Protein AF-A0A703RXR0-F1 (afdb_monomer_lite)

pLDDT: mean 75.41, std 11.15, range [44.12, 93.62]

Radius of gyration: 17.45 Å; chains: 1; bounding box: 50×29×37 Å

Sequence (82 aa):
MEKTLRWKYKAKDTNMYMDMLVLDECRYLYDWMPSLDMFYSGMMDIERQFSFRFILDAVAKHRMVYNNEFFYGTASVSKFET

Structure (mmCIF, N/CA/C/O backbone):
data_AF-A0A703RXR0-F1
#
_entry.id   AF-A0A703RXR0-F1
#
loop_
_atom_site.group_PDB
_atom_site.id
_atom_site.type_symbol
_atom_site.label_atom_id
_atom_site.label_alt_id
_atom_site.label_comp_id
_atom_site.label_asym_id
_atom_site.label_entity_id
_atom_site.label_seq_id
_atom_site.pdbx_PDB_ins_code
_atom_site.Cartn_x
_atom_site.Cartn_y
_atom_site.Cartn_z
_atom_site.occupancy
_atom_site.B_iso_or_equiv
_atom_site.auth_seq_id
_atom_site.auth_comp_id
_atom_site.auth_asym_id
_atom_site.auth_atom_id
_atom_site.pdbx_PDB_model_num
ATOM 1 N N . MET A 1 1 ? 0.402 11.714 12.483 1.00 44.12 1 MET A N 1
ATOM 2 C CA . MET A 1 1 ? 0.035 10.405 13.064 1.00 44.12 1 MET A CA 1
ATOM 3 C C . MET A 1 1 ? -1.360 10.069 12.578 1.00 44.12 1 MET A C 1
ATOM 5 O O . MET A 1 1 ? -2.295 10.758 12.973 1.00 44.12 1 MET A O 1
ATOM 9 N N . GLU A 1 2 ? -1.485 9.087 11.686 1.00 53.66 2 GLU A N 1
ATOM 10 C CA . GLU A 1 2 ? -2.782 8.506 11.320 1.00 53.66 2 GLU A CA 1
ATOM 11 C C . GLU A 1 2 ? -3.505 8.041 12.586 1.00 53.66 2 GLU A C 1
ATOM 13 O O . GLU A 1 2 ? -2.940 7.320 13.410 1.00 53.66 2 GLU A O 1
ATOM 18 N N . LYS A 1 3 ? -4.739 8.510 12.780 1.00 61.59 3 LYS A N 1
ATOM 19 C CA . LYS A 1 3 ? -5.569 8.117 13.919 1.00 61.59 3 LYS A CA 1
ATOM 20 C C . LYS A 1 3 ? -6.462 6.964 13.488 1.00 61.59 3 LYS A C 1
ATOM 22 O O . LYS A 1 3 ? -7.443 7.180 12.787 1.00 61.59 3 LYS A O 1
ATOM 27 N N . THR A 1 4 ? -6.153 5.758 13.951 1.00 62.44 4 THR A N 1
ATOM 28 C CA . THR A 1 4 ? -7.098 4.637 13.911 1.00 62.44 4 THR A CA 1
ATOM 29 C C . THR A 1 4 ? -8.316 4.989 14.763 1.00 62.44 4 THR A C 1
ATOM 31 O O . THR A 1 4 ? -8.179 5.250 15.961 1.00 62.44 4 THR A O 1
ATOM 34 N N . LEU A 1 5 ? -9.505 5.026 14.158 1.00 78.00 5 LEU A N 1
ATOM 35 C CA . LEU A 1 5 ? -10.751 5.338 14.856 1.00 78.00 5 LEU A CA 1
ATOM 36 C C . LEU A 1 5 ? -11.513 4.043 15.136 1.00 78.00 5 LEU A C 1
ATOM 38 O O . LEU A 1 5 ? -11.850 3.306 14.217 1.00 78.00 5 LEU A O 1
ATOM 42 N N . ARG A 1 6 ? -11.821 3.774 16.406 1.00 82.69 6 ARG A N 1
ATOM 43 C CA . ARG A 1 6 ? -12.679 2.651 16.805 1.00 82.69 6 ARG A CA 1
ATOM 44 C C . ARG A 1 6 ? -14.102 3.143 17.014 1.00 82.69 6 ARG A C 1
ATOM 46 O O . ARG A 1 6 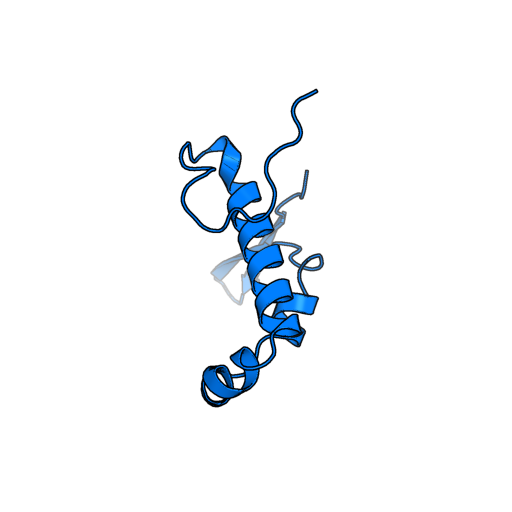? -14.353 3.963 17.896 1.00 82.69 6 ARG A O 1
ATOM 53 N N . TRP A 1 7 ? -15.037 2.632 16.226 1.00 86.06 7 TRP A N 1
ATOM 54 C CA . TRP A 1 7 ? -16.460 2.941 16.324 1.00 86.06 7 TRP A CA 1
ATOM 55 C C . TRP A 1 7 ? -17.229 1.766 16.925 1.00 86.06 7 TRP A C 1
ATOM 57 O O . TRP A 1 7 ? -16.893 0.597 16.731 1.00 86.06 7 TRP A O 1
ATOM 67 N N . LYS A 1 8 ? -18.280 2.083 17.680 1.00 91.00 8 LYS A N 1
ATOM 68 C CA . LYS A 1 8 ? -19.194 1.105 18.273 1.00 91.00 8 LYS A CA 1
ATOM 69 C C . LYS A 1 8 ? -20.590 1.364 17.734 1.00 91.00 8 LYS A C 1
ATOM 71 O O . LYS A 1 8 ? -21.063 2.496 17.793 1.00 91.00 8 LYS A O 1
ATOM 76 N N . TYR A 1 9 ? -21.263 0.318 17.271 1.00 89.69 9 TYR A N 1
ATOM 77 C CA . TYR A 1 9 ? -22.672 0.392 16.897 1.00 89.69 9 TYR A CA 1
ATOM 78 C C . TYR A 1 9 ? -23.445 -0.800 17.467 1.00 89.69 9 TYR A C 1
ATOM 80 O O . TYR A 1 9 ? -22.861 -1.817 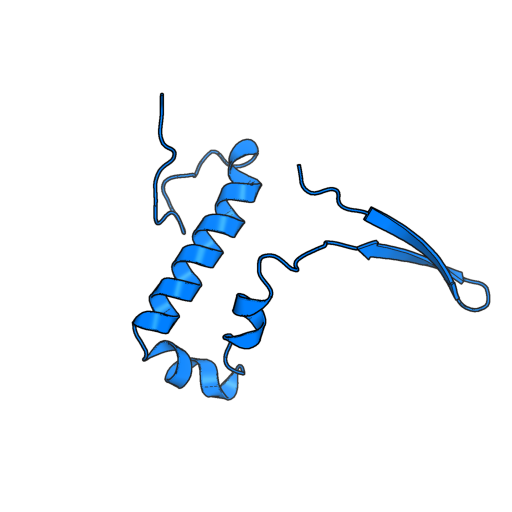17.843 1.00 89.69 9 TYR A O 1
ATOM 88 N N . LYS A 1 10 ? -24.769 -0.665 17.581 1.00 93.62 10 LYS A N 1
ATOM 89 C CA . LYS A 1 10 ? -25.647 -1.730 18.077 1.00 93.62 10 LYS A CA 1
ATOM 90 C C . LYS A 1 10 ? -26.404 -2.348 16.903 1.00 93.62 10 LYS A C 1
ATOM 92 O O . LYS A 1 10 ? -27.181 -1.661 16.248 1.00 93.62 10 LYS A O 1
ATOM 97 N N . ALA A 1 11 ? -26.180 -3.635 16.649 1.00 89.12 11 ALA A N 1
ATOM 98 C CA . ALA A 1 11 ? -26.911 -4.408 15.651 1.00 89.12 11 ALA A CA 1
ATOM 99 C C . ALA A 1 11 ? -27.943 -5.290 16.360 1.00 89.12 11 ALA A C 1
ATOM 101 O O . ALA A 1 11 ? -27.565 -6.242 17.042 1.00 89.12 11 ALA A O 1
ATOM 102 N N . LYS A 1 12 ? -29.238 -4.983 16.204 1.00 92.56 12 LYS A N 1
ATOM 103 C CA . LYS A 1 12 ? -30.334 -5.619 16.960 1.00 92.56 12 LYS A CA 1
ATOM 104 C C . LYS A 1 12 ? -30.066 -5.522 18.473 1.00 92.56 12 LYS A C 1
ATOM 106 O O . LYS A 1 12 ? -30.214 -4.440 19.037 1.00 92.56 12 LYS A O 1
ATOM 111 N N . ASP A 1 13 ? -29.566 -6.591 19.090 1.00 93.00 13 ASP A N 1
ATOM 112 C CA . ASP A 1 13 ? -29.227 -6.661 20.517 1.00 93.00 13 ASP A CA 1
ATOM 113 C C . ASP A 1 13 ? -27.725 -6.792 20.804 1.00 93.00 13 ASP A C 1
ATOM 115 O O . ASP A 1 13 ? -27.302 -6.685 21.955 1.00 93.00 13 ASP A O 1
ATOM 119 N N . THR A 1 14 ? -26.893 -6.960 19.775 1.00 90.56 14 THR A N 1
ATOM 120 C CA . THR A 1 14 ? -25.453 -7.191 19.926 1.00 90.56 14 THR A CA 1
ATOM 121 C C . THR A 1 14 ? -24.663 -5.901 19.716 1.00 90.56 14 THR A C 1
ATOM 123 O O . THR A 1 14 ? -24.864 -5.166 18.747 1.00 90.56 14 THR A O 1
ATOM 126 N N . ASN A 1 15 ? -23.735 -5.620 20.634 1.00 91.69 15 ASN A N 1
ATOM 127 C CA . ASN A 1 15 ? -22.763 -4.543 20.467 1.00 91.69 15 ASN A CA 1
ATOM 128 C C . ASN A 1 15 ? -21.667 -4.992 19.498 1.00 91.69 15 ASN A C 1
ATOM 130 O O . ASN A 1 15 ? -20.935 -5.935 19.788 1.00 91.69 15 ASN A O 1
ATOM 134 N N . MET A 1 16 ? -21.547 -4.289 18.379 1.00 91.75 16 MET A N 1
ATOM 135 C CA . MET A 1 16 ? -20.543 -4.527 17.351 1.00 91.75 16 MET A CA 1
ATOM 136 C C . MET A 1 16 ? -19.482 -3.427 17.418 1.00 91.75 16 MET A C 1
ATOM 138 O O . MET A 1 16 ? -19.784 -2.262 17.696 1.00 91.75 16 MET A O 1
ATOM 142 N N . TYR A 1 17 ? -18.236 -3.800 17.152 1.00 89.12 17 TYR A N 1
ATOM 143 C CA . TYR A 1 17 ? -17.093 -2.892 17.134 1.00 89.12 17 TYR A CA 1
ATOM 144 C C . TYR A 1 17 ? -16.488 -2.901 15.731 1.00 89.12 17 TYR A C 1
ATOM 146 O O . TYR A 1 17 ? -16.307 -3.968 15.149 1.00 89.12 17 TYR A O 1
ATOM 154 N N . MET A 1 18 ? -16.210 -1.720 15.187 1.00 79.44 18 MET A N 1
ATOM 155 C CA . MET A 1 18 ? -15.565 -1.537 13.890 1.00 79.44 18 MET A CA 1
ATOM 156 C C . MET A 1 18 ? -14.332 -0.666 14.087 1.00 79.44 18 MET A C 1
ATOM 158 O O . MET A 1 18 ? -14.434 0.454 14.584 1.00 79.44 18 MET A O 1
ATOM 162 N N . ASP A 1 19 ? -13.179 -1.174 13.673 1.00 77.00 19 ASP A N 1
ATOM 163 C CA . ASP A 1 19 ? -11.960 -0.382 13.583 1.00 77.00 19 ASP A CA 1
ATOM 164 C C . ASP A 1 19 ? -11.875 0.212 12.176 1.00 77.00 19 ASP A C 1
ATOM 166 O O . ASP A 1 19 ? -11.682 -0.505 11.194 1.00 77.00 19 ASP A O 1
ATOM 170 N N . MET A 1 20 ? -12.073 1.526 12.076 1.00 63.84 20 MET A N 1
ATOM 171 C CA . MET A 1 20 ? -11.928 2.276 10.838 1.00 63.84 20 MET A CA 1
ATOM 172 C C . MET A 1 20 ? -10.473 2.716 10.705 1.00 63.84 20 MET A C 1
ATOM 174 O O . MET A 1 20 ? -9.991 3.633 11.378 1.00 63.84 20 MET A O 1
ATOM 178 N N . LEU A 1 21 ? -9.771 2.016 9.823 1.00 65.12 21 LEU A N 1
ATOM 179 C CA . LEU A 1 21 ? -8.475 2.423 9.312 1.00 65.12 21 LEU A CA 1
ATOM 180 C C . LEU A 1 21 ? -8.750 3.265 8.065 1.00 65.12 21 LEU A C 1
ATOM 182 O O . LEU A 1 21 ? -9.339 2.763 7.107 1.00 65.12 21 LEU A O 1
ATOM 186 N N . VAL A 1 22 ? -8.370 4.543 8.078 1.00 59.16 22 VAL A N 1
ATOM 187 C CA . VAL A 1 22 ? -8.429 5.391 6.879 1.00 59.16 22 VAL A CA 1
ATOM 188 C C . VAL A 1 22 ? -7.282 4.960 5.966 1.00 59.16 22 VAL A C 1
ATOM 190 O O . VAL A 1 22 ? -6.236 5.582 5.939 1.00 59.16 22 VAL A O 1
ATOM 193 N N . LEU A 1 23 ? -7.457 3.853 5.242 1.00 59.16 23 LEU A N 1
ATOM 194 C CA . LEU A 1 23 ? -6.501 3.367 4.235 1.00 59.16 23 LEU A CA 1
ATOM 195 C C . LEU A 1 23 ? -6.643 4.123 2.899 1.00 59.16 23 LEU A C 1
ATOM 197 O O . LEU A 1 23 ? -6.348 3.573 1.838 1.00 59.16 23 LEU A O 1
ATOM 201 N N . ASP A 1 24 ? -7.137 5.363 2.929 1.00 57.38 24 ASP A N 1
ATOM 202 C CA . ASP A 1 24 ? -7.458 6.123 1.713 1.00 57.38 24 ASP A CA 1
ATOM 203 C C . ASP A 1 24 ? -6.182 6.545 0.964 1.00 57.38 24 ASP A C 1
ATOM 205 O O . ASP A 1 24 ? -6.141 6.540 -0.263 1.00 57.38 24 ASP A O 1
ATOM 209 N N . GLU A 1 25 ? -5.079 6.736 1.694 1.00 58.72 25 GLU A N 1
ATOM 210 C CA . GLU A 1 25 ? -3.752 7.027 1.132 1.00 58.72 25 GLU A CA 1
ATOM 211 C C . GLU A 1 25 ? -3.141 5.855 0.345 1.00 58.72 25 GLU A C 1
ATOM 213 O O . GLU A 1 25 ? -2.087 6.007 -0.259 1.00 58.72 25 GLU A O 1
ATOM 218 N N . CYS A 1 26 ? -3.756 4.667 0.346 1.00 62.88 26 CYS A N 1
ATOM 219 C CA . CYS A 1 26 ? -3.305 3.509 -0.435 1.00 62.88 26 CYS A CA 1
ATOM 220 C C . CYS A 1 26 ? -4.401 2.967 -1.358 1.00 62.88 26 CYS A C 1
ATOM 222 O O . CYS A 1 26 ? -4.269 1.859 -1.871 1.00 62.88 26 CYS A O 1
ATOM 224 N N . ARG A 1 27 ? -5.491 3.710 -1.598 1.00 71.31 27 ARG A N 1
ATOM 225 C CA . ARG A 1 27 ? -6.604 3.241 -2.440 1.00 71.31 27 ARG A CA 1
ATOM 226 C C . ARG A 1 27 ? -6.162 2.819 -3.843 1.00 71.31 27 ARG A C 1
ATOM 228 O O . ARG A 1 27 ? -6.630 1.804 -4.355 1.00 71.31 27 ARG A O 1
ATOM 235 N N . TYR A 1 28 ? -5.186 3.530 -4.404 1.00 68.25 28 TYR A N 1
ATOM 236 C CA . TYR A 1 28 ? -4.580 3.197 -5.693 1.00 68.25 28 TYR A CA 1
ATOM 237 C C . TYR A 1 28 ? -3.964 1.788 -5.727 1.00 68.25 28 TYR A C 1
ATOM 239 O O . TYR A 1 28 ? -3.941 1.182 -6.791 1.00 68.25 28 TYR A O 1
ATOM 247 N N . LEU A 1 29 ? -3.521 1.231 -4.588 1.00 72.00 29 LEU A N 1
ATOM 248 C CA . LEU A 1 29 ? -3.070 -0.162 -4.500 1.00 72.00 29 LEU A CA 1
ATOM 249 C C . LEU A 1 29 ? -4.200 -1.113 -4.892 1.00 72.00 29 LEU A C 1
ATOM 251 O O . LEU A 1 29 ? -3.997 -2.004 -5.708 1.00 72.00 29 LEU A O 1
ATOM 255 N N . TYR A 1 30 ? -5.375 -0.935 -4.287 1.00 72.56 30 TYR A N 1
ATOM 256 C CA . TYR A 1 30 ? -6.518 -1.816 -4.505 1.00 72.56 30 TYR A CA 1
ATOM 257 C C . TYR A 1 30 ? -7.079 -1.657 -5.913 1.00 72.56 30 TYR A C 1
ATOM 259 O O . TYR A 1 30 ? -7.413 -2.657 -6.541 1.00 72.56 30 TYR A O 1
ATOM 267 N N . ASP A 1 31 ? -7.109 -0.427 -6.425 1.00 76.19 31 ASP A N 1
ATOM 268 C CA . ASP A 1 31 ? -7.555 -0.150 -7.791 1.00 76.19 31 ASP A CA 1
ATOM 269 C C . ASP A 1 31 ? -6.599 -0.751 -8.840 1.00 76.19 31 ASP A C 1
ATOM 271 O O . ASP A 1 31 ? -7.021 -1.110 -9.938 1.00 76.19 31 ASP A O 1
ATOM 275 N N . TRP A 1 32 ? -5.307 -0.877 -8.515 1.00 74.75 32 TRP A N 1
ATOM 276 C CA . TRP A 1 32 ? -4.293 -1.437 -9.415 1.00 74.75 32 TRP A CA 1
ATOM 277 C C . TRP A 1 32 ? -4.050 -2.930 -9.210 1.00 74.75 32 TRP A C 1
ATOM 279 O O . TRP A 1 32 ? -3.327 -3.544 -10.002 1.00 74.75 32 TRP A O 1
ATOM 289 N N . MET A 1 33 ? -4.641 -3.530 -8.175 1.00 76.81 33 MET A N 1
ATOM 290 C CA . MET A 1 33 ? -4.416 -4.928 -7.862 1.00 76.81 33 MET A CA 1
ATOM 291 C C . MET A 1 33 ? -5.219 -5.823 -8.808 1.00 76.81 33 MET A C 1
ATOM 293 O O . MET A 1 33 ? -6.450 -5.768 -8.811 1.00 76.81 33 MET A O 1
ATOM 297 N N . PRO A 1 34 ? -4.546 -6.655 -9.626 1.00 80.06 34 PRO A N 1
ATOM 298 C CA . PRO A 1 34 ? -5.252 -7.578 -10.498 1.00 80.06 34 PRO A CA 1
ATOM 299 C C . PRO A 1 34 ? -6.026 -8.598 -9.657 1.00 80.06 34 PRO A C 1
ATOM 301 O O . PRO A 1 34 ? -5.620 -8.949 -8.544 1.00 80.06 34 PRO A O 1
ATOM 304 N N . SER A 1 35 ? -7.126 -9.118 -10.207 1.00 83.25 35 SER A N 1
ATOM 305 C CA . SER A 1 35 ? -7.779 -10.295 -9.634 1.00 83.25 35 SER A CA 1
ATOM 306 C C . SER A 1 35 ? -6.790 -11.464 -9.566 1.00 83.25 35 SER A C 1
ATOM 308 O O . SER A 1 35 ? -5.842 -11.526 -10.352 1.00 83.25 35 SER A O 1
ATOM 310 N N . LEU A 1 36 ? -7.012 -12.403 -8.640 1.00 82.88 36 LEU A N 1
ATOM 311 C CA . LEU A 1 36 ? -6.110 -13.546 -8.435 1.00 82.88 36 LEU A CA 1
ATOM 312 C C . LEU A 1 36 ? -5.831 -14.311 -9.738 1.00 82.88 36 LEU A C 1
ATOM 314 O O . LEU A 1 36 ? -4.684 -14.653 -10.013 1.00 82.88 36 LEU A O 1
ATOM 318 N N . ASP A 1 37 ? -6.851 -14.483 -10.578 1.00 86.25 37 ASP A N 1
ATOM 319 C CA . ASP A 1 37 ? -6.731 -15.175 -11.866 1.00 86.25 37 ASP A CA 1
ATOM 320 C C . ASP A 1 37 ? -5.856 -14.410 -12.874 1.00 86.25 37 ASP A C 1
ATOM 322 O O . ASP A 1 37 ? -5.167 -15.010 -13.696 1.00 86.25 37 ASP A O 1
ATOM 326 N N . MET A 1 38 ? -5.847 -13.075 -12.796 1.00 85.62 38 MET A N 1
ATOM 327 C CA . MET A 1 38 ? -5.047 -12.196 -13.655 1.00 85.62 38 MET A CA 1
ATOM 328 C C . MET A 1 38 ? -3.729 -11.766 -13.017 1.00 85.62 38 MET A C 1
ATOM 330 O O . MET A 1 38 ? -3.015 -10.937 -13.585 1.00 85.62 38 MET A O 1
ATOM 334 N N . PHE A 1 39 ? -3.377 -12.311 -11.853 1.00 83.88 39 PHE A N 1
ATOM 335 C CA . PHE A 1 39 ? -2.208 -11.866 -11.107 1.00 83.88 39 PHE A CA 1
ATOM 336 C C . PHE A 1 39 ? -0.917 -12.065 -11.901 1.00 83.88 39 PHE A C 1
ATOM 338 O O . PHE A 1 39 ? -0.108 -11.147 -12.008 1.00 83.88 39 PHE A O 1
ATOM 345 N N . TYR A 1 40 ? -0.761 -13.230 -12.534 1.00 85.06 40 TYR A N 1
ATOM 346 C CA . TYR A 1 40 ? 0.425 -13.537 -13.331 1.00 85.06 40 TYR A CA 1
ATOM 347 C C . TYR A 1 40 ? 0.579 -12.580 -14.520 1.00 85.06 40 TYR A C 1
ATOM 349 O O . TYR A 1 40 ? 1.642 -11.998 -14.707 1.00 85.06 40 TYR A O 1
ATOM 357 N N . SER A 1 41 ? -0.497 -12.342 -15.279 1.00 85.00 41 SER A N 1
ATOM 358 C CA . SER A 1 41 ? -0.482 -11.391 -16.398 1.00 85.00 41 SER A CA 1
ATOM 359 C C . SER A 1 41 ? -0.321 -9.941 -15.943 1.00 85.00 41 SER A C 1
ATOM 361 O O . SER A 1 41 ? 0.345 -9.157 -16.610 1.00 85.00 41 SER A O 1
ATOM 363 N N . GLY A 1 42 ? -0.910 -9.576 -14.802 1.00 81.19 42 GLY A N 1
ATOM 364 C CA . GLY A 1 42 ? -0.838 -8.228 -14.244 1.00 81.19 42 GLY A CA 1
ATOM 365 C C . GLY A 1 42 ? 0.549 -7.882 -13.708 1.00 81.19 42 GLY A C 1
ATOM 366 O O . GLY A 1 42 ? 0.942 -6.721 -13.775 1.00 81.19 42 GLY A O 1
ATOM 367 N N . MET A 1 43 ? 1.296 -8.887 -13.245 1.00 81.81 43 MET A N 1
ATOM 368 C CA . MET A 1 43 ? 2.670 -8.752 -12.762 1.00 81.81 43 MET A CA 1
ATOM 369 C C . MET A 1 43 ? 3.726 -8.844 -13.865 1.00 81.81 43 MET A C 1
ATOM 371 O O . MET A 1 43 ? 4.901 -8.684 -13.562 1.00 81.81 43 MET A O 1
ATOM 375 N N . MET A 1 44 ? 3.365 -9.071 -15.131 1.00 87.00 44 MET A N 1
ATOM 376 C CA . MET A 1 44 ? 4.336 -8.999 -16.236 1.00 87.00 44 MET A CA 1
ATOM 377 C C . MET A 1 44 ? 4.762 -7.563 -16.556 1.00 87.00 44 MET A C 1
ATOM 379 O O . MET A 1 44 ? 5.829 -7.350 -17.125 1.00 87.00 44 MET A O 1
ATOM 383 N N . ASP A 1 45 ? 3.937 -6.586 -16.188 1.00 87.25 45 ASP A N 1
ATOM 384 C CA . ASP A 1 45 ? 4.230 -5.175 -16.388 1.00 87.25 45 ASP A CA 1
ATOM 385 C C . ASP A 1 45 ? 5.182 -4.656 -15.302 1.00 87.25 45 ASP A C 1
ATOM 387 O O . ASP A 1 45 ? 4.905 -4.740 -14.101 1.00 87.25 45 ASP A O 1
ATOM 391 N N . ILE A 1 46 ? 6.314 -4.108 -15.737 1.00 87.12 46 ILE A N 1
ATOM 392 C CA . ILE A 1 46 ? 7.368 -3.627 -14.852 1.00 87.12 46 ILE A CA 1
ATOM 393 C C . ILE A 1 46 ? 6.931 -2.399 -14.047 1.00 87.12 46 ILE A C 1
ATOM 395 O O . ILE A 1 46 ? 7.322 -2.264 -12.887 1.00 87.12 46 ILE A O 1
ATOM 399 N N . GLU A 1 47 ? 6.079 -1.539 -14.612 1.00 84.25 47 GLU A N 1
ATOM 400 C CA . GLU A 1 47 ? 5.574 -0.355 -13.911 1.00 84.25 47 GLU A CA 1
ATOM 401 C C . GLU A 1 47 ? 4.715 -0.776 -12.718 1.00 84.25 47 GLU A C 1
ATOM 403 O O . GLU A 1 47 ? 4.926 -0.319 -11.592 1.00 84.25 47 GLU A O 1
ATOM 408 N N . ARG A 1 48 ? 3.829 -1.756 -12.932 1.00 80.50 48 ARG A N 1
ATOM 409 C CA . ARG A 1 48 ? 3.032 -2.358 -11.859 1.00 80.50 48 ARG A CA 1
ATOM 410 C C . ARG A 1 48 ? 3.897 -3.027 -10.801 1.00 80.50 48 ARG A C 1
ATOM 412 O O . ARG A 1 48 ? 3.648 -2.819 -9.613 1.00 80.50 48 ARG A O 1
ATOM 419 N N . GLN A 1 49 ? 4.921 -3.788 -11.192 1.00 85.25 49 GLN A N 1
ATOM 420 C CA . GLN A 1 49 ? 5.844 -4.401 -10.229 1.00 85.25 49 GLN A CA 1
ATOM 421 C C . GLN A 1 49 ? 6.504 -3.350 -9.325 1.00 85.25 49 GLN A C 1
ATOM 423 O O . GLN A 1 49 ? 6.615 -3.561 -8.113 1.00 85.25 49 GLN A O 1
ATOM 428 N N . PHE A 1 50 ? 6.922 -2.212 -9.889 1.00 85.50 50 PHE A N 1
ATOM 429 C CA . PHE A 1 50 ? 7.502 -1.116 -9.116 1.00 85.50 50 PHE A CA 1
ATOM 430 C C . PHE A 1 50 ? 6.487 -0.483 -8.167 1.00 85.50 50 PHE A C 1
ATOM 432 O O . PHE A 1 50 ? 6.790 -0.352 -6.981 1.00 85.50 50 PHE A O 1
ATOM 439 N N . SER A 1 51 ? 5.276 -0.167 -8.634 1.00 82.56 51 SER A N 1
ATOM 440 C CA . SER A 1 51 ? 4.211 0.365 -7.773 1.00 82.56 51 SER A CA 1
ATOM 441 C C . SER A 1 51 ? 3.941 -0.554 -6.581 1.00 82.56 51 SER A C 1
ATOM 443 O O . SER A 1 51 ? 3.947 -0.101 -5.438 1.00 82.56 51 SER A O 1
ATOM 445 N N . PHE A 1 52 ? 3.801 -1.861 -6.820 1.00 81.44 52 PHE A N 1
ATOM 446 C CA . PHE A 1 52 ? 3.608 -2.846 -5.755 1.00 81.44 52 PHE A CA 1
ATOM 447 C C . PHE A 1 52 ? 4.761 -2.874 -4.751 1.00 81.44 52 PHE A C 1
ATOM 449 O O . PHE A 1 52 ? 4.529 -2.901 -3.541 1.00 81.44 52 PHE A O 1
ATOM 456 N N . ARG A 1 53 ? 6.008 -2.840 -5.232 1.00 82.81 53 ARG A N 1
ATOM 457 C CA . ARG A 1 53 ? 7.196 -2.828 -4.369 1.00 82.81 53 ARG A CA 1
ATOM 458 C C . ARG A 1 53 ? 7.274 -1.580 -3.497 1.00 82.81 53 ARG A C 1
ATOM 460 O O . ARG A 1 53 ? 7.544 -1.712 -2.307 1.00 82.81 53 ARG A O 1
ATOM 467 N N . PHE A 1 54 ? 6.982 -0.400 -4.042 1.00 82.12 54 PHE A N 1
ATOM 468 C CA . PHE A 1 54 ? 6.982 0.840 -3.262 1.00 82.12 54 PHE A CA 1
ATOM 469 C C . PHE A 1 54 ? 5.889 0.866 -2.191 1.00 82.12 54 PHE A C 1
ATOM 471 O O . PHE A 1 54 ? 6.113 1.363 -1.089 1.00 82.12 54 PHE A O 1
ATOM 478 N N . ILE A 1 55 ? 4.724 0.280 -2.470 1.00 79.81 55 ILE A N 1
ATOM 479 C CA . ILE A 1 55 ? 3.647 0.204 -1.479 1.00 79.81 55 ILE A CA 1
ATOM 480 C C . ILE A 1 55 ? 4.015 -0.778 -0.360 1.00 79.81 55 ILE A C 1
ATOM 482 O O . ILE A 1 55 ? 3.842 -0.467 0.817 1.00 79.81 55 ILE A O 1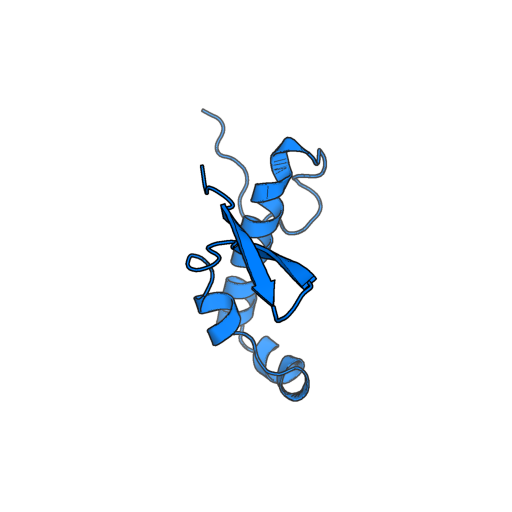
ATOM 486 N N . LEU A 1 56 ? 4.582 -1.940 -0.698 1.00 79.94 56 LEU A N 1
ATOM 487 C CA . LEU A 1 56 ? 5.067 -2.904 0.296 1.00 79.94 56 LEU A CA 1
ATOM 488 C C . LEU A 1 56 ? 6.208 -2.339 1.156 1.00 79.94 56 LEU A C 1
ATOM 490 O O . LEU A 1 56 ? 6.282 -2.637 2.350 1.00 79.94 56 LEU A O 1
ATOM 494 N N . ASP A 1 57 ? 7.074 -1.515 0.570 1.00 80.69 57 ASP A N 1
ATOM 495 C CA . ASP A 1 57 ? 8.101 -0.753 1.283 1.00 80.69 57 ASP A CA 1
ATOM 496 C C . ASP A 1 57 ? 7.465 0.220 2.293 1.00 80.69 57 ASP A C 1
ATOM 498 O O . ASP A 1 57 ? 7.807 0.209 3.477 1.00 80.69 57 ASP A O 1
ATOM 502 N N . ALA A 1 58 ? 6.471 1.008 1.867 1.00 77.38 58 ALA A N 1
ATOM 503 C CA . ALA A 1 58 ? 5.741 1.926 2.743 1.00 77.38 58 ALA A CA 1
ATOM 504 C C . ALA A 1 58 ? 5.034 1.194 3.902 1.00 77.38 58 ALA A C 1
ATOM 506 O O . ALA A 1 58 ? 5.185 1.575 5.065 1.00 77.38 58 ALA A O 1
ATOM 507 N N . VAL A 1 59 ? 4.329 0.093 3.619 1.00 76.88 59 VAL A N 1
ATOM 508 C CA . VAL A 1 59 ? 3.642 -0.724 4.637 1.00 76.88 59 VAL A CA 1
ATOM 509 C C . VAL A 1 59 ? 4.630 -1.335 5.634 1.00 76.88 59 VAL A C 1
ATOM 511 O O . VAL A 1 59 ? 4.365 -1.347 6.838 1.00 76.88 59 VAL A O 1
ATOM 514 N N . ALA A 1 60 ? 5.785 -1.819 5.173 1.00 77.25 60 ALA A N 1
ATOM 515 C CA . ALA A 1 60 ? 6.819 -2.335 6.066 1.00 77.25 60 ALA A CA 1
ATOM 516 C C . ALA A 1 60 ? 7.410 -1.230 6.955 1.00 77.25 60 ALA A C 1
ATOM 518 O O . ALA A 1 60 ? 7.602 -1.441 8.156 1.00 77.25 60 ALA A O 1
ATOM 519 N N . LYS A 1 61 ? 7.600 -0.022 6.412 1.00 75.75 61 LYS A N 1
ATOM 520 C CA . LYS A 1 61 ? 8.076 1.153 7.159 1.00 75.75 61 LYS A CA 1
ATOM 521 C C . LYS A 1 61 ? 7.127 1.586 8.275 1.00 75.75 61 LYS A C 1
ATOM 523 O O . LYS A 1 61 ? 7.608 2.018 9.320 1.00 75.75 61 LYS A O 1
ATOM 528 N N . HIS A 1 62 ? 5.813 1.386 8.145 1.00 75.31 62 HIS A N 1
ATOM 529 C CA . HIS A 1 62 ? 4.882 1.610 9.265 1.00 75.31 62 HIS A CA 1
ATOM 530 C C . HIS A 1 62 ? 5.209 0.756 10.499 1.00 75.31 62 HIS A C 1
ATOM 532 O O . HIS A 1 62 ? 4.893 1.143 11.624 1.00 75.31 62 HIS A O 1
ATOM 538 N N . ARG A 1 63 ? 5.864 -0.395 10.310 1.00 71.88 63 ARG A N 1
ATOM 539 C CA . ARG A 1 63 ? 6.286 -1.299 11.387 1.00 71.88 63 ARG A CA 1
ATOM 540 C C . ARG A 1 63 ? 7.764 -1.144 11.757 1.00 71.88 63 ARG A C 1
ATOM 542 O O . ARG A 1 63 ? 8.232 -1.895 12.609 1.00 71.88 63 ARG A O 1
ATOM 549 N N . MET A 1 64 ? 8.484 -0.163 11.196 1.00 70.38 64 MET A N 1
ATOM 550 C CA . MET A 1 64 ? 9.933 0.007 11.421 1.00 70.38 64 MET A CA 1
ATOM 551 C C . MET A 1 64 ? 10.304 0.230 12.890 1.00 70.38 64 MET A C 1
ATOM 553 O O . MET A 1 64 ? 11.411 -0.078 13.299 1.00 70.38 64 MET A O 1
ATOM 557 N N . VAL A 1 65 ? 9.387 0.782 13.689 1.00 69.50 65 VAL A N 1
ATOM 558 C CA . VAL A 1 65 ? 9.625 1.045 15.118 1.00 69.50 65 VAL A CA 1
ATOM 559 C C . VAL A 1 65 ? 9.623 -0.254 15.934 1.00 69.50 65 VAL A C 1
ATOM 561 O O . VAL A 1 65 ? 10.216 -0.309 17.005 1.00 69.50 65 VAL A O 1
ATOM 564 N N . TYR A 1 66 ? 8.967 -1.302 15.428 1.00 70.31 66 TYR A N 1
ATOM 565 C CA . TYR A 1 66 ? 8.795 -2.579 16.122 1.00 70.31 66 TYR A CA 1
ATOM 566 C C . TYR A 1 66 ? 9.673 -3.699 15.557 1.00 70.31 66 TYR A C 1
ATOM 568 O O . TYR A 1 66 ? 9.835 -4.722 16.218 1.00 70.31 66 TYR A O 1
ATOM 576 N N . ASN A 1 67 ? 10.210 -3.534 14.345 1.00 69.62 67 ASN A N 1
ATOM 577 C CA . ASN A 1 67 ? 11.020 -4.541 13.672 1.00 69.62 67 ASN A CA 1
ATOM 578 C C . ASN A 1 67 ? 12.431 -4.008 13.385 1.00 69.62 67 ASN A C 1
ATOM 580 O O . ASN A 1 67 ? 12.583 -3.019 12.671 1.00 69.62 67 ASN A O 1
ATOM 584 N N . ASN A 1 68 ? 13.452 -4.699 13.901 1.00 68.00 68 ASN A N 1
ATOM 585 C CA . ASN A 1 68 ? 14.862 -4.363 13.678 1.00 68.00 68 ASN A CA 1
ATOM 586 C C . ASN A 1 68 ? 15.380 -4.794 12.294 1.00 68.00 68 ASN A C 1
ATOM 588 O O . ASN A 1 68 ? 16.452 -4.357 11.877 1.00 68.00 68 ASN A O 1
ATOM 592 N N . GLU A 1 69 ? 14.643 -5.626 11.557 1.00 66.12 69 GLU A N 1
ATOM 593 C CA . GLU A 1 69 ? 15.042 -6.117 10.234 1.00 66.12 69 GLU A CA 1
ATOM 594 C C . GLU A 1 69 ? 14.604 -5.159 9.118 1.00 66.12 69 GLU A C 1
ATOM 596 O O . GLU A 1 69 ? 13.855 -5.509 8.210 1.00 66.12 69 GLU A O 1
ATOM 601 N N . PHE A 1 70 ? 15.067 -3.910 9.183 1.00 61.66 70 PHE A N 1
ATOM 602 C CA . PHE A 1 70 ? 14.694 -2.883 8.206 1.00 61.66 70 PHE A CA 1
ATOM 603 C C . PHE A 1 70 ? 15.314 -3.115 6.818 1.00 61.66 70 PHE A C 1
ATOM 605 O O . PHE A 1 70 ? 14.730 -2.739 5.808 1.00 61.66 70 PHE A O 1
ATOM 612 N N . PHE A 1 71 ? 16.492 -3.744 6.756 1.00 60.66 71 PHE A N 1
ATOM 613 C CA . PHE A 1 71 ? 17.280 -3.869 5.522 1.00 60.66 71 PHE A CA 1
ATOM 614 C C . PHE A 1 71 ? 17.116 -5.205 4.785 1.00 60.66 71 PHE A C 1
ATOM 616 O O . PHE A 1 71 ? 17.556 -5.324 3.645 1.00 60.66 71 PHE A O 1
ATOM 623 N N . TYR A 1 72 ? 16.475 -6.201 5.398 1.00 60.84 72 TYR A N 1
ATOM 624 C CA . TYR A 1 72 ? 16.279 -7.526 4.808 1.00 60.84 72 TYR A CA 1
ATOM 625 C C . TYR A 1 72 ? 14.784 -7.747 4.558 1.00 60.84 72 TYR A C 1
ATOM 627 O O . TYR A 1 72 ? 14.069 -8.268 5.406 1.00 60.84 72 TYR A O 1
ATOM 635 N N . GLY A 1 73 ? 14.279 -7.298 3.404 1.00 66.81 73 GLY A N 1
ATOM 636 C CA . GLY A 1 73 ? 12.863 -7.459 3.069 1.00 66.81 73 GLY A CA 1
ATOM 637 C C . GLY A 1 73 ? 12.395 -6.592 1.906 1.00 66.81 73 GLY A C 1
ATOM 638 O O . GLY A 1 73 ? 13.003 -6.565 0.841 1.00 66.81 73 GLY A O 1
ATOM 639 N N . THR A 1 74 ? 11.285 -5.889 2.112 1.00 67.62 74 THR A N 1
ATOM 640 C CA . THR A 1 74 ? 10.605 -5.063 1.100 1.00 67.62 74 THR A CA 1
ATOM 641 C C . THR A 1 74 ? 11.198 -3.658 0.949 1.00 67.62 74 THR A C 1
ATOM 643 O O . THR A 1 74 ? 10.638 -2.841 0.219 1.00 67.62 74 THR A O 1
ATOM 646 N N . ALA A 1 75 ? 12.323 -3.372 1.611 1.00 71.75 75 ALA A N 1
ATOM 647 C CA . ALA A 1 75 ? 12.926 -2.048 1.646 1.00 71.75 75 ALA A CA 1
ATOM 648 C C . ALA A 1 75 ? 13.466 -1.624 0.272 1.00 71.75 75 ALA A C 1
ATOM 650 O O . ALA A 1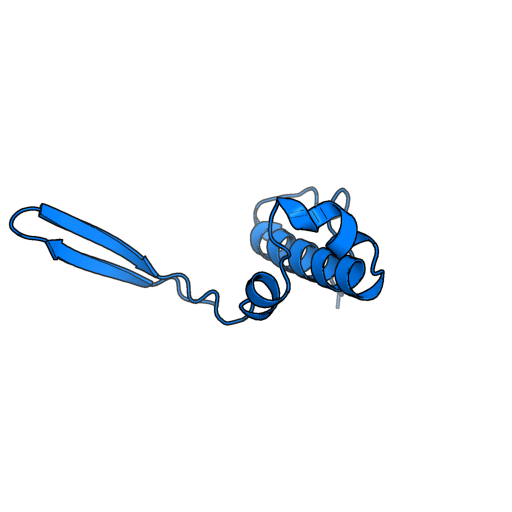 75 ? 14.459 -2.164 -0.212 1.00 71.75 75 ALA A O 1
ATOM 651 N N . SER A 1 76 ? 12.810 -0.642 -0.348 1.00 74.94 76 SER A N 1
ATOM 652 C CA . SER A 1 76 ? 13.224 -0.083 -1.647 1.00 74.94 76 SER A CA 1
ATOM 653 C C . SER A 1 76 ? 14.047 1.199 -1.485 1.00 74.94 76 SER A C 1
ATOM 655 O O . SER A 1 76 ? 14.953 1.457 -2.273 1.00 74.94 76 SER A O 1
ATOM 657 N N . VAL A 1 77 ? 13.763 1.995 -0.447 1.00 69.75 77 VAL A N 1
ATOM 658 C CA . VAL A 1 77 ? 14.489 3.236 -0.126 1.00 69.75 77 VAL A CA 1
ATOM 659 C C . VAL A 1 77 ? 14.841 3.248 1.361 1.00 69.75 77 VAL A C 1
ATOM 661 O O . VAL A 1 77 ? 13.959 3.055 2.199 1.00 69.75 77 VAL A O 1
ATOM 664 N N . SER A 1 78 ? 16.108 3.495 1.704 1.00 66.81 78 SER A N 1
ATOM 665 C CA . SER A 1 78 ? 16.546 3.605 3.104 1.00 66.81 78 SER A CA 1
ATOM 666 C C . SER A 1 78 ? 15.973 4.853 3.792 1.00 66.81 78 SER A C 1
ATOM 668 O O . SER A 1 78 ? 15.535 5.801 3.138 1.00 66.81 78 SER A O 1
ATOM 670 N N . LYS A 1 79 ? 15.994 4.874 5.126 1.00 65.19 79 LYS A N 1
ATOM 671 C CA . LYS A 1 79 ? 15.721 6.088 5.897 1.00 65.19 79 LYS A CA 1
ATOM 672 C C . LYS A 1 79 ? 16.833 7.110 5.628 1.00 65.19 79 LYS A C 1
ATOM 674 O O . LYS A 1 79 ? 18.009 6.758 5.640 1.00 65.19 79 LYS A O 1
ATOM 679 N N . PHE A 1 80 ? 16.459 8.365 5.393 1.00 62.78 80 PHE A N 1
ATOM 680 C CA . PHE A 1 80 ? 17.416 9.467 5.343 1.00 62.78 80 PHE A CA 1
ATOM 681 C C . PHE A 1 80 ? 17.827 9.807 6.783 1.00 62.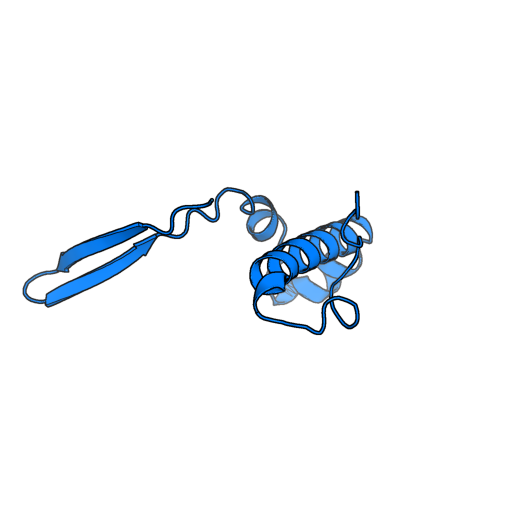78 80 PHE A C 1
ATOM 683 O O . PHE A 1 80 ? 16.972 10.163 7.598 1.00 62.78 80 PHE A O 1
ATOM 690 N N . GLU A 1 81 ? 19.102 9.630 7.117 1.00 63.19 81 GLU A N 1
ATOM 691 C CA . GLU A 1 81 ? 19.669 10.065 8.397 1.00 63.19 81 GLU A CA 1
ATOM 692 C C . GLU A 1 81 ? 20.178 11.500 8.237 1.00 63.19 81 GLU A C 1
ATOM 694 O O . GLU A 1 81 ? 20.873 11.808 7.270 1.00 63.19 81 GLU A O 1
ATOM 699 N N . THR A 1 82 ? 19.751 12.387 9.138 1.00 46.75 82 THR A N 1
ATOM 700 C CA . THR A 1 82 ? 20.148 13.806 9.185 1.00 46.75 82 THR A CA 1
ATOM 701 C C . THR A 1 82 ? 20.868 14.079 10.489 1.00 46.75 82 THR A C 1
ATOM 703 O O . THR A 1 82 ? 20.444 13.477 11.503 1.00 46.75 82 THR A O 1
#

Organism: Salmonella enteritidis (NCBI:txid149539)

Foldseek 3Di:
DQDFDKDWDQDPHDIDIDTDRPCVVCVVVVVLQDDPVCNVVSCVDPVSVVVVLVVVLVVVVVCVVPDPPNPPPSNPDDDDDD

Secondary structure (DSSP, 8-state):
---PEEEEEEETTEEEEEEE--GGGGHHHHHHPPPGGGHHHHTT-HHHHHHHHHHHHHHHHHTTTT-S-SSSSS-SSPPPP-

=== Feature glossary ===
Key to the feature types in this record:

— What the protein is —

Primary structure: the covalent order of the twenty standard amino acids along the backbone. Two proteins with the same sequence will (almost always) fold to the same structure; two with 30% identity often share a fold but not the details.

Database cross-references. InterPro integrates a dozen domain/family signature databases into unified entries with residue-range hits. GO terms attach function/process/location labels with evidence codes. CATH codes position the fold in a four-level structural taxonomy. Organism is the NCBI-taxonomy species name.

— Where its atoms are —

The mmCIF block holds the 3D Cartesian coordinates of each backbone atom (N, Cα, C, O) in ångströms. mmCIF is the PDB's canonical archive format — a tagged-loop text representation of the atomic model.

Six rendered views show the 3D structure from the faces of a cube — i.e. along ±x, ±y, ±z. Rendering representation is drawn randomly per protein from cartoon (secondary-structure ribbons), sticks (backbone bonds), or molecular surface; coloring is either N→C rainbow (blue at the N-terminus through red at the C-terminus) or one color per chain.

— Local backbone conformation —

DSSP 8-state secondary structure assigns each residue one of H (α-helix), G (3₁₀-helix), I (π-helix), E (extended β-strand), B (isolated β-bridge), T (hydrogen-bonded turn), S (bend), or '-' (coil). The assignment is computed from backbone hydrogen-bond geometry via the Kabsch–Sander algorithm.

P-SEA three-state annotation labels each residue as helix, strand, or coil based purely on the geometry of the Cα trace. It serves as a fallback when the full backbone (and thus DSSP) is unavailable.

The φ/ψ torsion pair specifies the backbone conformation at each residue. φ rotates about the N–Cα bond, ψ about the Cα–C bond. Steric clashes forbid most of the (φ, ψ) plane — the allowed regions (α-helix basin, β-sheet basin, left-handed helix) are the Ramachandran-allowed regions.

— Global shape and packing —

The geometric summary reports three shape descriptors. Rg (radius of gyration) measures how spread out the Cα atoms are about their centre of mass; compact globular proteins have small Rg, elongated or unfolded ones large. Cα contacts (<8 Å, |i−j|>4) count long-range residue pairs in spatial proximity — high for tightly packed folds, near zero for rods or random coil. The bounding-box extents give the protein's footprint along x, y, z in Å.

Accessible surface ar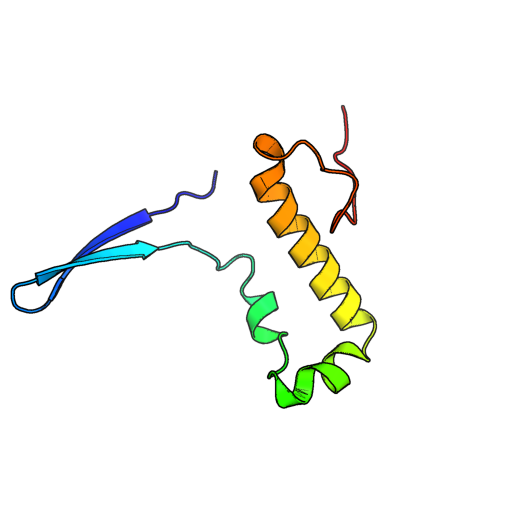ea quantifies burial. A residue with SASA near zero is packed into the hydrophobic core; one with SASA >100 Å² sits on the surface. Computed here via the Shrake–Rupley numerical algorithm with a 1.4 Å probe.

Plot images: a contact map (which residues are close in 3D, as an N×N binary image), a Ramachandran scatter (backbone torsion angles, revealing secondary-structure composition at a glance), and — for AlphaFold structures — a PAE heatmap (pairwise prediction confidence).

— Structural neighborhood —

The Foldseek 3Di string encodes local tertiary geometry as a 20-letter alphabet — one character per residue — derived from the relative positions of nearby Cα atoms. Unlike the amino-acid sequence, 3Di is a direct function of the 3D structure, so two proteins with the same fold have similar 3Di strings even at low sequence identity.

Nearest PDB neighbors are the top structural matches found by Foldseek when searching this structure against the entire Protein Data Bank. Each hit reports a TM-score (0 to 1; >0.5 almost always implies the same fold) and an E-value. These are *structural* homologs — they may share no detectable sequence similarity.

— Confidence and disorder —

For AlphaFold models, the B-factor field carries pLDDT — the model's own estimate of local accuracy on a 0–100 scale. Regions with pLDDT<50 should be treated as essentially unmodeled; they often correspond to intrinsically disordered segments.

B-factor (Debye–Waller factor) reflects atomic displacement in the crystal lattice. It is an experimental observable (units Å²), not a prediction; low values mean the atom is pinned down, high values mean it moves or is heterogeneous across the crystal.

Predicted aligned error is AlphaFold's pairwise confidence. Unlike pLDDT (per-residue), PAE is per-residue-pair and captures whether two parts of the structure are correctly placed relative to each other. Units are ångströms of expected positional error.